Protein AF-A0A2W4X1H5-F1 (afdb_monomer_lite)

Structure (mmCIF, N/CA/C/O backbone):
data_AF-A0A2W4X1H5-F1
#
_entry.id   AF-A0A2W4X1H5-F1
#
loop_
_atom_site.group_PDB
_atom_site.id
_atom_site.type_symbol
_atom_site.label_atom_id
_atom_site.label_alt_id
_atom_site.label_comp_id
_atom_site.label_asym_id
_atom_site.label_entity_id
_atom_site.label_seq_id
_atom_site.pdbx_PDB_ins_code
_atom_site.Cartn_x
_atom_site.Cartn_y
_atom_site.Cartn_z
_atom_site.occupancy
_atom_site.B_iso_or_equiv
_atom_site.auth_seq_id
_atom_site.auth_comp_id
_atom_site.auth_asym_id
_atom_site.auth_atom_id
_atom_site.pdbx_PDB_model_num
ATOM 1 N N . MET A 1 1 ? 13.495 -3.147 -10.499 1.00 49.69 1 MET A N 1
ATOM 2 C CA . MET A 1 1 ? 14.624 -2.799 -9.609 1.00 49.69 1 MET A CA 1
ATOM 3 C C . MET A 1 1 ? 15.893 -3.541 -10.052 1.00 49.69 1 MET A C 1
ATOM 5 O O . MET A 1 1 ? 15.952 -4.758 -9.984 1.00 49.69 1 MET A O 1
ATOM 9 N N . LEU A 1 2 ? 16.874 -2.844 -10.640 1.00 42.50 2 LEU A N 1
ATOM 10 C CA . LEU A 1 2 ? 18.130 -3.444 -11.129 1.00 42.50 2 LEU A CA 1
ATOM 11 C C . LEU A 1 2 ? 19.324 -2.721 -10.506 1.00 42.50 2 LEU A C 1
ATOM 13 O O . LEU A 1 2 ? 19.995 -1.934 -11.167 1.00 42.50 2 LEU A O 1
ATOM 17 N N . ASP A 1 3 ? 19.583 -3.013 -9.233 1.00 41.53 3 ASP A N 1
ATOM 18 C CA . ASP A 1 3 ? 20.937 -2.941 -8.683 1.00 41.53 3 ASP A CA 1
ATOM 19 C C . ASP A 1 3 ? 21.070 -3.906 -7.493 1.00 41.53 3 ASP A C 1
ATOM 21 O O . ASP A 1 3 ? 20.919 -3.556 -6.328 1.00 41.53 3 ASP A O 1
ATOM 25 N N . ILE A 1 4 ? 21.340 -5.177 -7.800 1.00 46.88 4 ILE A N 1
ATOM 26 C CA . ILE A 1 4 ? 21.492 -6.271 -6.821 1.00 46.88 4 ILE A CA 1
ATOM 27 C C . ILE A 1 4 ? 22.778 -6.115 -5.973 1.00 46.88 4 ILE A C 1
ATOM 29 O O . ILE A 1 4 ? 23.042 -6.924 -5.087 1.00 46.88 4 ILE A O 1
ATOM 33 N N . ASN A 1 5 ? 23.600 -5.081 -6.201 1.00 40.19 5 ASN A N 1
ATOM 34 C CA . ASN A 1 5 ? 24.959 -5.049 -5.657 1.00 40.19 5 ASN A CA 1
ATOM 35 C C . ASN A 1 5 ? 25.428 -3.778 -4.945 1.00 40.19 5 ASN A C 1
ATOM 37 O O . ASN A 1 5 ? 26.614 -3.724 -4.613 1.00 40.19 5 ASN A O 1
ATOM 41 N N . ARG A 1 6 ? 24.581 -2.791 -4.616 1.00 37.91 6 ARG A N 1
ATOM 42 C CA . ARG A 1 6 ? 25.023 -1.700 -3.725 1.00 37.91 6 ARG A CA 1
ATOM 43 C C . ARG A 1 6 ? 23.873 -0.949 -3.056 1.00 37.91 6 ARG A C 1
ATOM 45 O O . ARG A 1 6 ? 23.160 -0.194 -3.689 1.00 37.91 6 ARG A O 1
ATOM 52 N N . GLU A 1 7 ? 23.845 -1.121 -1.736 1.00 40.00 7 GLU A N 1
ATOM 53 C CA . GLU A 1 7 ? 23.106 -0.365 -0.720 1.00 40.00 7 GLU A CA 1
ATOM 54 C C . GLU A 1 7 ? 21.646 -0.772 -0.485 1.00 40.00 7 GLU A C 1
ATOM 56 O O . GLU A 1 7 ? 20.759 -0.631 -1.314 1.00 40.00 7 GLU A O 1
ATOM 61 N N . LYS A 1 8 ? 21.386 -1.237 0.743 1.00 50.41 8 LYS A N 1
ATOM 62 C CA . LYS A 1 8 ? 20.060 -1.163 1.352 1.00 50.41 8 LYS A CA 1
ATOM 63 C C . LYS A 1 8 ? 19.607 0.297 1.278 1.00 50.41 8 LYS A C 1
ATOM 65 O O . LYS A 1 8 ? 20.123 1.134 2.018 1.00 50.41 8 LYS A O 1
ATOM 70 N N . ASN A 1 9 ? 18.686 0.586 0.371 1.00 67.38 9 ASN A N 1
ATOM 71 C CA . ASN A 1 9 ? 18.261 1.939 0.054 1.00 67.38 9 ASN A CA 1
ATOM 72 C C . ASN A 1 9 ? 17.511 2.587 1.232 1.00 67.38 9 ASN A C 1
ATOM 74 O O . ASN A 1 9 ? 16.675 1.962 1.891 1.00 67.38 9 ASN A O 1
ATOM 78 N N . ILE A 1 10 ? 17.799 3.872 1.483 1.00 75.50 10 ILE A N 1
ATOM 79 C CA . ILE A 1 10 ? 17.036 4.727 2.411 1.00 75.50 10 ILE A CA 1
ATOM 80 C C . ILE A 1 10 ? 15.524 4.673 2.088 1.00 75.50 10 ILE A C 1
ATOM 82 O O . ILE A 1 10 ? 14.745 4.515 3.032 1.00 75.50 10 ILE A O 1
ATOM 86 N N . PRO A 1 11 ? 15.097 4.729 0.804 1.00 81.00 11 PRO A N 1
ATOM 87 C CA . PRO A 1 11 ? 13.711 4.481 0.397 1.00 81.00 11 PRO A CA 1
ATOM 88 C C . PRO A 1 11 ? 13.114 3.168 0.921 1.00 81.00 11 PRO A C 1
ATOM 90 O O . PRO A 1 11 ? 12.117 3.212 1.633 1.00 81.00 11 PRO A O 1
ATOM 93 N N . THR A 1 12 ? 13.746 2.018 0.674 1.00 85.75 12 THR A N 1
ATOM 94 C CA . THR A 1 12 ? 13.252 0.698 1.116 1.00 85.75 12 THR A CA 1
ATOM 95 C C . THR A 1 12 ? 13.117 0.620 2.635 1.00 85.75 12 THR A C 1
ATOM 97 O O . THR A 1 12 ? 12.115 0.136 3.166 1.00 85.75 12 THR A O 1
ATOM 100 N N . ALA A 1 13 ? 14.104 1.145 3.372 1.00 87.12 13 ALA A N 1
ATOM 101 C CA . ALA A 1 13 ? 14.045 1.200 4.831 1.00 87.12 13 ALA A CA 1
ATOM 102 C C . ALA A 1 13 ? 12.879 2.076 5.322 1.00 87.12 13 ALA A C 1
ATOM 104 O O . ALA A 1 13 ? 12.187 1.718 6.280 1.00 87.12 13 ALA A O 1
ATOM 105 N N . PHE A 1 14 ? 12.637 3.206 4.654 1.00 90.31 14 PHE A N 1
ATOM 106 C CA . PHE A 1 14 ? 11.517 4.087 4.955 1.00 90.31 14 PHE A CA 1
ATOM 107 C C . PHE A 1 14 ? 10.168 3.426 4.637 1.00 90.31 14 PHE A C 1
ATOM 109 O O . PHE A 1 14 ? 9.313 3.386 5.524 1.00 90.31 14 PHE A O 1
ATOM 116 N N . SER A 1 15 ? 9.997 2.851 3.442 1.00 92.19 15 SER A N 1
ATOM 117 C CA . SER A 1 15 ? 8.805 2.099 3.016 1.00 92.19 15 SER A CA 1
ATOM 118 C C . SER A 1 15 ? 8.493 0.943 3.968 1.00 92.19 15 SER A C 1
ATOM 120 O O . SER A 1 15 ? 7.371 0.824 4.470 1.00 92.19 15 SER A O 1
ATOM 122 N N . THR A 1 16 ? 9.511 0.160 4.335 1.00 94.12 16 THR A N 1
ATOM 123 C CA . THR A 1 16 ? 9.402 -0.901 5.345 1.00 94.12 16 THR A CA 1
ATOM 124 C C . THR A 1 16 ? 8.880 -0.343 6.671 1.00 94.12 16 THR A C 1
ATOM 126 O O . THR A 1 16 ? 7.923 -0.869 7.245 1.00 94.12 16 THR A O 1
ATOM 129 N N . LEU A 1 17 ? 9.464 0.753 7.168 1.00 95.75 17 LEU A N 1
ATOM 130 C CA . LEU A 1 17 ? 9.067 1.356 8.440 1.00 95.75 17 LEU A CA 1
ATOM 131 C C . LEU A 1 17 ? 7.603 1.819 8.428 1.00 95.75 17 LEU A C 1
ATOM 133 O O . LEU A 1 17 ? 6.862 1.528 9.368 1.00 95.75 17 LEU A O 1
ATOM 137 N N . ILE A 1 18 ? 7.159 2.514 7.379 1.00 96.94 18 ILE A N 1
ATOM 138 C CA . ILE A 1 18 ? 5.778 3.015 7.291 1.00 96.94 18 ILE A CA 1
ATOM 139 C C . ILE A 1 18 ? 4.752 1.878 7.124 1.00 96.94 18 ILE A C 1
ATOM 141 O O . ILE A 1 18 ? 3.643 1.973 7.666 1.00 96.94 18 ILE A O 1
ATOM 145 N N . LEU A 1 19 ? 5.118 0.767 6.474 1.00 97.69 19 LEU A N 1
ATOM 146 C CA . LEU A 1 19 ? 4.302 -0.455 6.422 1.00 97.69 19 LEU A CA 1
ATOM 147 C C . LEU A 1 19 ? 4.173 -1.104 7.804 1.00 97.69 19 LEU A C 1
ATOM 149 O O . LEU A 1 19 ? 3.065 -1.441 8.234 1.00 97.69 19 LEU A O 1
ATOM 153 N N . LEU A 1 20 ? 5.273 -1.207 8.554 1.00 97.69 20 LEU A N 1
ATOM 154 C CA . LEU A 1 20 ? 5.252 -1.723 9.924 1.00 97.69 20 LEU A CA 1
ATOM 155 C C . LEU A 1 20 ? 4.448 -0.815 10.867 1.00 97.69 20 LEU A C 1
ATOM 157 O O . LEU A 1 20 ? 3.691 -1.315 11.703 1.00 97.69 20 LEU A O 1
ATOM 161 N N . ILE A 1 21 ? 4.524 0.509 10.701 1.00 98.12 21 ILE A N 1
ATOM 162 C CA . ILE A 1 21 ? 3.664 1.458 11.423 1.00 98.12 21 ILE A CA 1
ATOM 163 C C . ILE A 1 21 ? 2.187 1.187 11.106 1.00 98.12 21 ILE A C 1
ATOM 165 O O . ILE A 1 21 ? 1.375 1.113 12.031 1.00 98.12 21 ILE A O 1
ATOM 169 N N . CYS A 1 22 ? 1.820 0.975 9.836 1.00 98.12 22 CYS A N 1
ATOM 170 C CA . CYS A 1 22 ? 0.457 0.574 9.471 1.00 98.12 22 CYS A CA 1
ATOM 171 C C . CYS A 1 22 ? 0.036 -0.716 10.179 1.00 98.12 22 CYS A C 1
ATOM 173 O O . CYS A 1 22 ? -1.046 -0.764 10.772 1.00 98.12 22 CYS A O 1
ATOM 175 N N . ALA A 1 23 ? 0.891 -1.741 10.163 1.00 98.12 23 ALA A N 1
ATOM 176 C CA . ALA A 1 23 ? 0.624 -3.023 10.805 1.00 98.12 23 ALA A CA 1
ATOM 177 C C . ALA A 1 23 ? 0.366 -2.870 12.313 1.00 98.12 23 ALA A C 1
ATOM 179 O O . ALA A 1 23 ? -0.583 -3.462 12.842 1.00 98.12 23 ALA A O 1
ATOM 180 N N . VAL A 1 24 ? 1.154 -2.031 12.996 1.00 98.06 24 VAL A N 1
ATOM 181 C CA . VAL A 1 24 ? 0.979 -1.705 14.419 1.00 98.06 24 VAL A CA 1
ATOM 182 C C . VAL A 1 24 ? -0.324 -0.945 14.653 1.00 98.06 24 VAL A C 1
ATOM 184 O O . VAL A 1 24 ? -1.108 -1.343 15.512 1.00 98.06 24 VAL A O 1
ATOM 187 N N . LEU A 1 25 ? -0.6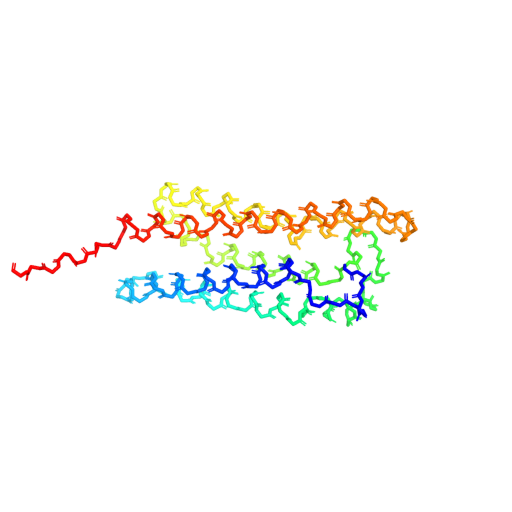18 0.104 13.882 1.00 97.81 25 LEU A N 1
ATOM 188 C CA . LEU A 1 25 ? -1.861 0.872 14.026 1.00 97.81 25 LEU A CA 1
ATOM 189 C C . LEU A 1 25 ? -3.103 -0.009 13.815 1.00 97.81 25 LEU A C 1
ATOM 191 O O . LEU A 1 25 ? -4.054 0.060 14.595 1.00 97.81 25 LEU A O 1
ATOM 195 N N . LEU A 1 26 ? -3.078 -0.890 12.815 1.00 97.75 26 LEU A N 1
ATOM 196 C CA . LEU A 1 26 ? -4.132 -1.875 12.565 1.00 97.75 26 LEU A CA 1
ATOM 197 C C . LEU A 1 26 ? -4.278 -2.866 13.722 1.00 97.75 26 LEU A C 1
ATOM 199 O O . LEU A 1 26 ? -5.401 -3.183 14.118 1.00 97.75 26 LEU A O 1
ATOM 203 N N . ARG A 1 27 ? -3.163 -3.313 14.314 1.00 97.00 27 ARG A N 1
ATOM 204 C CA . ARG A 1 27 ? -3.178 -4.150 15.520 1.00 97.00 27 ARG A CA 1
ATOM 205 C C . ARG A 1 27 ? -3.841 -3.426 16.690 1.00 97.00 27 ARG A C 1
ATOM 207 O O . ARG A 1 27 ? -4.655 -4.035 17.379 1.00 97.00 27 ARG A O 1
ATOM 214 N N . GLN A 1 28 ? -3.556 -2.140 16.892 1.00 96.31 28 GLN A N 1
ATOM 215 C CA . GLN A 1 28 ? -4.198 -1.343 17.943 1.00 96.31 28 GLN A CA 1
ATOM 216 C C . GLN A 1 28 ? -5.710 -1.208 17.707 1.00 96.31 28 GLN A C 1
ATOM 218 O O . GLN A 1 28 ? -6.493 -1.391 18.641 1.00 96.31 28 GLN A O 1
ATOM 223 N N . ILE A 1 29 ? -6.138 -0.971 16.460 1.00 95.38 29 ILE A N 1
ATOM 224 C CA . ILE A 1 29 ? -7.565 -0.960 16.096 1.00 95.38 29 ILE A CA 1
ATOM 225 C C . ILE A 1 29 ? -8.206 -2.321 16.386 1.00 95.38 29 ILE A C 1
ATOM 227 O O . ILE A 1 29 ? -9.282 -2.382 16.985 1.00 95.38 29 ILE A O 1
ATOM 231 N N . TYR A 1 30 ? -7.544 -3.414 15.998 1.00 95.31 30 TYR A N 1
ATOM 232 C CA . TYR A 1 30 ? -8.000 -4.772 16.284 1.00 95.31 30 TYR A CA 1
ATOM 233 C C . TYR A 1 30 ? -8.202 -4.997 17.787 1.00 95.31 30 TYR A C 1
ATOM 235 O O . TYR A 1 30 ? -9.262 -5.481 18.185 1.00 95.31 30 TYR A O 1
ATOM 243 N N . LEU A 1 31 ? -7.227 -4.623 18.621 1.00 93.62 31 LEU A N 1
ATOM 244 C CA . LEU A 1 31 ? -7.311 -4.791 20.073 1.00 93.62 31 LEU A CA 1
ATOM 245 C C . LEU A 1 31 ? -8.483 -4.000 20.666 1.00 93.62 31 LEU A C 1
ATOM 247 O O . LEU A 1 31 ? -9.234 -4.544 21.475 1.00 93.62 31 LEU A O 1
ATOM 251 N N . ALA A 1 32 ? -8.702 -2.765 20.213 1.00 92.31 32 ALA A N 1
ATOM 252 C CA . ALA A 1 32 ? -9.812 -1.933 20.674 1.00 92.31 32 ALA A CA 1
ATOM 253 C C . ALA A 1 32 ? -11.191 -2.409 20.182 1.00 92.31 32 ALA A C 1
ATOM 255 O O . ALA A 1 32 ? -12.205 -2.166 20.833 1.00 92.31 32 ALA A O 1
ATOM 256 N N . LYS A 1 33 ? -11.254 -3.089 19.032 1.00 90.81 33 LYS A N 1
ATOM 257 C CA . LYS A 1 33 ? -12.497 -3.591 18.424 1.00 90.81 33 LYS A CA 1
ATOM 258 C C . LYS A 1 33 ? -12.650 -5.109 18.560 1.00 90.81 33 LYS A C 1
ATOM 260 O O . LYS A 1 33 ? -13.463 -5.696 17.844 1.00 90.81 33 LYS A O 1
ATOM 265 N N . ARG A 1 34 ? -11.910 -5.757 19.470 1.00 86.94 34 ARG A N 1
ATOM 266 C CA . ARG A 1 34 ? -11.801 -7.226 19.571 1.00 86.94 34 ARG A CA 1
ATOM 267 C C . ARG A 1 34 ? -13.142 -7.938 19.788 1.00 86.94 34 ARG A C 1
ATOM 269 O O . ARG A 1 34 ? -13.328 -9.030 19.264 1.00 86.94 34 ARG A O 1
ATOM 276 N N . SER A 1 35 ? -14.078 -7.305 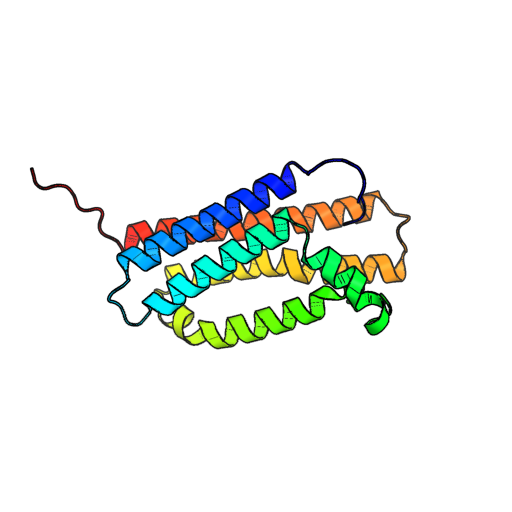20.495 1.00 84.50 35 SER A N 1
ATOM 277 C CA . SER A 1 35 ? -15.432 -7.819 20.759 1.00 84.50 35 SER A CA 1
ATOM 278 C C . SER A 1 35 ? -16.439 -7.557 19.631 1.00 84.50 35 SER A C 1
ATOM 280 O O . SER A 1 35 ? -17.585 -7.991 19.713 1.00 84.50 35 SER A O 1
ATOM 282 N N . THR A 1 36 ? -16.045 -6.848 18.571 1.00 88.69 36 THR A N 1
ATOM 283 C CA . THR A 1 36 ? -16.940 -6.534 17.450 1.00 88.69 36 THR A CA 1
ATOM 284 C C . THR A 1 36 ? -16.905 -7.621 16.378 1.00 88.69 36 THR A C 1
ATOM 286 O O . THR A 1 36 ? -15.883 -8.273 16.165 1.00 88.69 36 THR A O 1
ATOM 289 N N . ARG A 1 37 ? -18.000 -7.748 15.615 1.00 87.62 37 ARG A N 1
ATOM 290 C CA . ARG A 1 37 ? -18.119 -8.680 14.476 1.00 87.62 37 ARG A CA 1
ATOM 291 C C . ARG A 1 37 ? -17.026 -8.503 13.408 1.00 87.62 37 ARG A C 1
ATOM 293 O O . ARG A 1 37 ? -16.768 -9.430 12.649 1.00 87.62 37 ARG A O 1
ATOM 300 N N . PHE A 1 38 ? -16.389 -7.333 13.334 1.00 89.56 38 PHE A N 1
ATOM 301 C CA . PHE A 1 38 ? -15.377 -7.018 12.321 1.00 89.56 38 PHE A CA 1
ATOM 302 C C . PHE A 1 38 ? -13.930 -7.137 12.824 1.00 89.56 38 PHE A C 1
ATOM 304 O O . PHE A 1 38 ? -13.006 -6.795 12.088 1.00 89.56 38 PHE A O 1
ATOM 311 N N . SER A 1 39 ? -13.701 -7.629 14.046 1.00 90.62 39 SER A N 1
ATOM 312 C CA . SER A 1 39 ? -12.355 -7.756 14.628 1.00 90.62 39 SER A CA 1
ATOM 313 C C . SER A 1 39 ? -11.401 -8.597 13.769 1.00 90.62 39 SER A C 1
ATOM 315 O O . SER A 1 39 ? -10.233 -8.237 13.617 1.00 90.62 39 SER A O 1
ATOM 317 N N . GLY A 1 40 ? -11.906 -9.665 13.142 1.00 93.31 40 GLY A N 1
ATOM 318 C CA . GLY A 1 40 ? -11.130 -10.527 12.246 1.00 93.31 40 GLY A CA 1
ATOM 319 C C . GLY A 1 40 ? -10.522 -9.782 11.053 1.00 93.31 40 GLY A C 1
ATOM 320 O O . GLY A 1 40 ? -9.359 -10.011 10.732 1.00 93.31 40 GLY A O 1
ATOM 321 N N . TYR A 1 41 ? -11.253 -8.833 10.460 1.00 95.88 41 TYR A N 1
ATOM 322 C CA . TYR A 1 41 ? -10.763 -8.033 9.330 1.00 95.88 41 TYR A CA 1
ATOM 323 C C . TYR A 1 41 ? -9.607 -7.115 9.737 1.00 95.88 41 TYR A C 1
ATOM 325 O O . TYR A 1 41 ? -8.613 -7.016 9.026 1.00 95.88 41 TYR A O 1
ATOM 333 N N . TRP A 1 42 ? -9.684 -6.487 10.913 1.00 96.62 42 TRP A N 1
ATOM 334 C CA . TRP A 1 42 ? -8.595 -5.648 11.422 1.00 96.62 42 TRP A CA 1
ATOM 335 C C . TRP A 1 42 ? -7.333 -6.457 11.732 1.00 96.62 42 TRP A C 1
ATOM 337 O O . TRP A 1 42 ? -6.225 -6.017 11.422 1.00 96.62 42 TRP A O 1
ATOM 347 N N . ARG A 1 43 ? -7.494 -7.665 12.293 1.00 96.88 43 ARG A N 1
ATOM 348 C CA . ARG A 1 43 ? -6.376 -8.597 12.498 1.00 96.88 43 ARG A CA 1
ATOM 349 C C . ARG A 1 43 ? -5.759 -9.022 11.167 1.00 96.88 43 ARG A C 1
ATOM 351 O O . ARG A 1 43 ? -4.539 -9.015 11.048 1.00 96.88 43 ARG A O 1
ATOM 358 N N . GLY A 1 44 ? -6.590 -9.371 10.185 1.00 97.31 44 GLY A N 1
ATOM 359 C CA . GLY A 1 44 ? -6.139 -9.758 8.851 1.00 97.31 44 GLY A CA 1
ATOM 360 C C . GLY A 1 44 ? -5.354 -8.643 8.161 1.00 97.31 44 GLY A C 1
ATOM 361 O O . GLY A 1 44 ? -4.244 -8.892 7.705 1.00 97.31 44 GLY A O 1
ATOM 362 N N . LEU A 1 45 ? -5.852 -7.401 8.186 1.00 97.25 45 LEU A N 1
ATOM 363 C CA . LEU A 1 45 ? -5.120 -6.239 7.668 1.00 97.25 45 LEU A CA 1
ATOM 364 C C . LEU A 1 45 ? -3.767 -6.054 8.360 1.00 97.25 45 LEU A C 1
ATOM 366 O O . LEU A 1 45 ? -2.776 -5.801 7.688 1.00 97.25 45 LEU A O 1
ATOM 370 N N . SER A 1 46 ? -3.708 -6.187 9.688 1.00 97.94 46 SER A N 1
ATOM 371 C CA . SER A 1 46 ? -2.446 -6.065 10.432 1.00 97.94 46 SER A CA 1
ATOM 372 C C . SER A 1 46 ? -1.409 -7.095 9.970 1.00 97.94 46 SER A C 1
ATOM 374 O O . SER A 1 46 ? -0.256 -6.736 9.746 1.00 97.94 46 SER A O 1
ATOM 376 N N . ILE A 1 47 ? -1.827 -8.349 9.767 1.00 98.19 47 ILE A N 1
ATOM 377 C CA . ILE A 1 47 ? -0.958 -9.424 9.265 1.00 98.19 47 ILE A CA 1
ATOM 378 C C . ILE A 1 47 ? -0.520 -9.146 7.823 1.00 98.19 47 ILE A C 1
ATOM 380 O O . ILE A 1 47 ? 0.654 -9.310 7.514 1.00 98.19 47 ILE A O 1
ATOM 384 N N . ILE A 1 48 ? -1.437 -8.699 6.960 1.00 97.81 48 ILE A N 1
ATOM 385 C CA . ILE A 1 48 ? -1.138 -8.376 5.558 1.00 97.81 48 ILE A CA 1
ATOM 386 C C . ILE A 1 48 ? -0.094 -7.260 5.475 1.00 97.81 48 ILE A C 1
ATOM 388 O O . ILE A 1 48 ? 0.932 -7.450 4.837 1.00 97.81 48 ILE A O 1
ATOM 392 N N . PHE A 1 49 ? -0.296 -6.139 6.174 1.00 97.88 49 PHE A N 1
ATOM 393 C CA . PHE A 1 49 ? 0.659 -5.022 6.162 1.00 97.88 49 PHE A CA 1
ATOM 394 C C . PHE A 1 49 ? 2.010 -5.389 6.783 1.00 97.88 49 PHE A C 1
ATOM 396 O O . PHE A 1 49 ? 3.041 -4.889 6.343 1.00 97.88 49 PHE A O 1
ATOM 403 N N . PHE A 1 50 ? 2.025 -6.277 7.780 1.00 98.00 50 PHE A N 1
ATOM 404 C CA . PHE A 1 50 ? 3.274 -6.826 8.301 1.00 98.00 50 PHE A CA 1
ATOM 405 C C . PHE A 1 50 ? 3.997 -7.672 7.244 1.00 98.00 50 PHE A C 1
ATOM 407 O O . PHE A 1 50 ? 5.192 -7.494 7.042 1.00 98.00 50 PHE A O 1
ATOM 414 N N . GLY A 1 51 ? 3.267 -8.542 6.538 1.00 97.25 51 GLY A N 1
ATOM 415 C CA . GLY A 1 51 ? 3.797 -9.334 5.429 1.00 97.25 51 GLY A CA 1
ATOM 416 C C . GLY A 1 51 ? 4.334 -8.471 4.288 1.00 97.25 51 GLY A C 1
ATOM 417 O O . GLY A 1 51 ? 5.417 -8.747 3.798 1.00 97.25 51 GLY A O 1
ATOM 418 N N . MET A 1 52 ? 3.640 -7.387 3.935 1.00 96.38 52 MET A N 1
ATOM 419 C CA . MET A 1 52 ? 4.113 -6.413 2.942 1.00 96.38 52 MET A CA 1
ATOM 420 C C . MET A 1 52 ? 5.398 -5.711 3.397 1.00 96.38 52 MET A C 1
ATOM 422 O O . MET A 1 52 ? 6.307 -5.525 2.604 1.00 96.38 52 MET A O 1
ATOM 42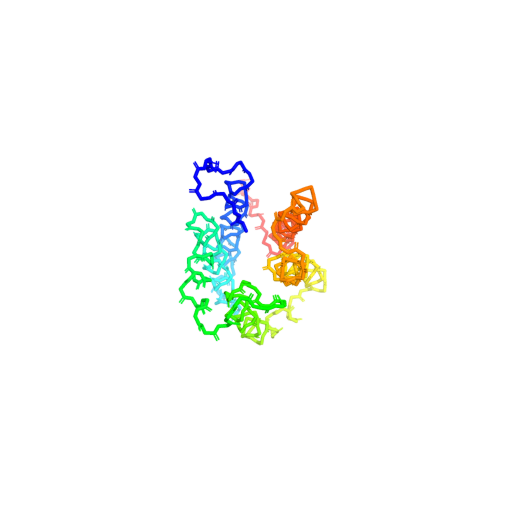6 N N . GLY A 1 53 ? 5.519 -5.361 4.683 1.00 95.38 53 GLY A N 1
ATOM 427 C CA . GLY A 1 53 ? 6.770 -4.811 5.217 1.00 95.38 53 GLY A CA 1
ATOM 428 C C . GLY A 1 53 ? 7.932 -5.813 5.186 1.00 95.38 53 GLY A C 1
ATOM 429 O O . GLY A 1 53 ? 9.076 -5.416 4.993 1.00 95.38 53 GLY A O 1
ATOM 430 N N . LEU A 1 54 ? 7.655 -7.110 5.364 1.00 94.62 54 LEU A N 1
ATOM 431 C CA . LEU A 1 54 ? 8.664 -8.160 5.197 1.00 94.62 54 LEU A CA 1
ATOM 432 C C . LEU A 1 54 ? 9.049 -8.358 3.732 1.00 94.62 54 LEU A C 1
ATOM 434 O O . LEU A 1 54 ? 10.231 -8.533 3.456 1.00 94.62 54 LEU A O 1
ATOM 438 N N . ASP A 1 55 ? 8.070 -8.334 2.829 1.00 93.62 55 ASP A N 1
ATOM 439 C CA . ASP A 1 55 ? 8.295 -8.395 1.386 1.00 93.62 55 ASP A CA 1
ATOM 440 C C . ASP A 1 55 ? 9.211 -7.260 0.929 1.00 93.62 55 ASP A C 1
ATOM 442 O O . ASP A 1 55 ? 10.237 -7.545 0.333 1.00 93.62 55 ASP A O 1
ATOM 446 N N . GLU A 1 56 ? 8.928 -6.020 1.324 1.00 91.69 56 GLU A N 1
ATOM 447 C CA . GLU A 1 56 ? 9.768 -4.856 1.015 1.00 91.69 56 GLU A CA 1
ATOM 448 C C . GLU A 1 56 ? 11.189 -4.990 1.591 1.00 91.69 56 GLU A C 1
ATOM 450 O O . GLU A 1 56 ? 12.187 -4.694 0.939 1.00 91.69 56 GLU A O 1
ATOM 455 N N . CYS A 1 57 ? 11.312 -5.478 2.827 1.00 90.31 57 CYS A N 1
ATOM 456 C CA . CYS A 1 57 ? 12.607 -5.604 3.495 1.00 90.31 57 CYS A CA 1
ATOM 457 C C . CYS A 1 57 ? 13.492 -6.715 2.905 1.00 90.31 57 CYS A C 1
ATOM 459 O O . CYS A 1 57 ? 14.721 -6.602 2.928 1.00 90.31 57 CYS A O 1
ATOM 461 N N . LEU A 1 58 ? 12.871 -7.805 2.452 1.00 89.12 58 LEU A N 1
ATOM 462 C CA . LEU A 1 58 ? 13.540 -9.002 1.936 1.00 89.12 58 LEU A CA 1
ATOM 463 C C . LEU A 1 58 ? 13.486 -9.103 0.411 1.00 89.12 58 LEU A C 1
ATOM 465 O O . LEU A 1 58 ? 14.067 -10.032 -0.142 1.00 89.12 58 LEU A O 1
ATOM 469 N N . ILE A 1 59 ? 12.802 -8.164 -0.240 1.00 89.12 59 ILE A N 1
ATOM 470 C CA . ILE A 1 59 ? 12.659 -8.057 -1.687 1.00 89.12 59 ILE A CA 1
ATOM 471 C C . ILE A 1 59 ? 12.077 -9.360 -2.284 1.00 89.12 59 ILE A C 1
ATOM 473 O O . ILE A 1 59 ? 12.560 -9.927 -3.268 1.00 89.12 59 ILE A O 1
ATOM 477 N N . ILE A 1 60 ? 11.047 -9.912 -1.631 1.00 90.00 60 ILE A N 1
ATOM 478 C CA . ILE A 1 60 ? 10.544 -11.261 -1.948 1.00 90.00 60 ILE A CA 1
ATOM 479 C C . ILE A 1 60 ? 9.892 -11.282 -3.334 1.00 90.00 60 ILE A C 1
ATOM 481 O O . ILE A 1 60 ? 10.096 -12.235 -4.088 1.00 90.00 60 ILE A O 1
ATOM 485 N N . HIS A 1 61 ? 9.136 -10.249 -3.700 1.00 91.06 61 HIS A N 1
ATOM 486 C CA . HIS A 1 61 ? 8.479 -10.156 -5.003 1.00 91.06 61 HIS A CA 1
ATOM 487 C C . HIS A 1 61 ? 9.467 -10.120 -6.188 1.00 91.06 61 HIS A C 1
ATOM 489 O O . HIS A 1 61 ? 9.170 -10.692 -7.243 1.00 91.06 61 HIS A O 1
ATOM 495 N N . GLU A 1 62 ? 10.676 -9.571 -6.027 1.00 88.19 62 GLU A N 1
ATOM 496 C CA . GLU A 1 62 ? 11.718 -9.688 -7.058 1.00 88.19 62 GLU A CA 1
ATOM 497 C C . GLU A 1 62 ? 12.212 -11.129 -7.192 1.00 88.19 62 GLU A C 1
ATOM 499 O O . GLU A 1 62 ? 12.301 -11.656 -8.303 1.00 88.19 62 GLU A O 1
ATOM 504 N N . HIS A 1 63 ? 12.479 -11.805 -6.070 1.00 89.06 63 HIS A N 1
ATOM 505 C CA . HIS A 1 63 ? 12.876 -13.214 -6.080 1.00 89.06 63 HIS A CA 1
ATOM 506 C C . HIS A 1 63 ? 11.808 -14.103 -6.727 1.00 89.06 63 HIS A C 1
ATOM 508 O O . HIS A 1 63 ? 12.134 -15.020 -7.484 1.00 89.06 63 HIS A O 1
ATOM 514 N N . ILE A 1 64 ? 10.531 -13.810 -6.467 1.00 88.06 64 ILE A N 1
ATOM 515 C CA . ILE A 1 64 ? 9.398 -14.468 -7.119 1.00 88.06 64 ILE A CA 1
ATOM 516 C C . ILE A 1 64 ? 9.423 -14.216 -8.626 1.00 88.06 64 ILE A C 1
ATOM 518 O O . ILE A 1 64 ? 9.182 -15.153 -9.383 1.00 88.06 64 ILE A O 1
ATOM 522 N N . SER A 1 65 ? 9.726 -12.995 -9.075 1.00 85.56 65 SER A N 1
ATOM 523 C CA . SER A 1 65 ? 9.832 -12.719 -10.512 1.00 85.56 65 SER A CA 1
ATOM 524 C C . SER A 1 65 ? 10.901 -13.568 -11.154 1.00 85.56 65 SER A C 1
ATOM 526 O O . SER A 1 65 ? 10.566 -14.391 -11.994 1.00 85.56 65 SER A O 1
ATOM 528 N N . VAL A 1 66 ? 12.136 -13.489 -10.659 1.00 86.25 66 VAL A N 1
ATOM 529 C CA . VAL A 1 66 ? 13.266 -14.266 -11.189 1.00 86.25 66 VAL A CA 1
ATOM 530 C C . VAL A 1 66 ? 12.943 -15.763 -11.258 1.00 86.25 66 VAL A C 1
ATOM 532 O O . VAL A 1 66 ? 13.322 -16.445 -12.209 1.00 86.25 66 VAL A O 1
ATOM 535 N N . PHE A 1 67 ? 12.214 -16.288 -10.271 1.00 86.31 67 PHE A N 1
ATOM 536 C CA . PHE A 1 67 ? 11.777 -17.682 -10.260 1.00 86.31 67 PHE A CA 1
ATOM 537 C C . PHE A 1 67 ? 10.700 -18.005 -11.316 1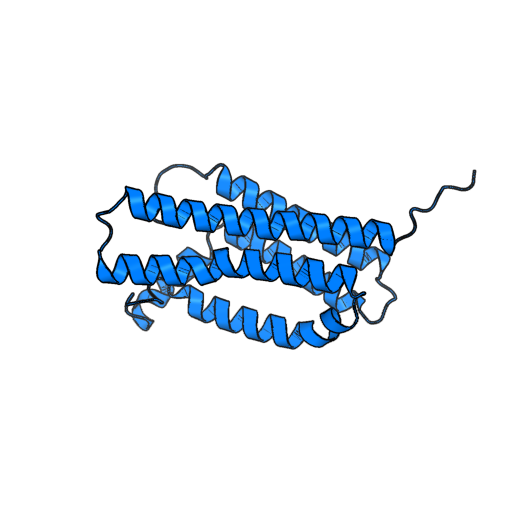.00 86.31 67 PHE A C 1
ATOM 539 O O . PHE A 1 67 ? 10.684 -19.110 -11.860 1.00 86.31 67 PHE A O 1
ATOM 546 N N . LEU A 1 68 ? 9.793 -17.068 -11.604 1.00 85.56 68 LEU A N 1
ATOM 547 C CA . LEU A 1 68 ? 8.658 -17.240 -12.520 1.00 85.56 68 LEU A CA 1
ATOM 548 C C . LEU A 1 68 ? 8.928 -16.779 -13.960 1.00 85.56 68 LEU A C 1
ATOM 550 O O . LEU A 1 68 ? 8.149 -17.126 -14.848 1.00 85.56 68 LEU A O 1
ATOM 554 N N . ASP A 1 69 ? 10.018 -16.062 -14.211 1.00 81.94 69 ASP A N 1
ATOM 555 C CA . ASP A 1 69 ? 10.435 -15.575 -15.533 1.00 81.94 69 ASP A CA 1
ATOM 556 C C . ASP A 1 69 ? 10.415 -16.639 -16.651 1.00 81.94 69 ASP A C 1
ATOM 558 O O . ASP A 1 69 ? 9.971 -16.332 -17.765 1.00 81.94 69 ASP A O 1
ATOM 562 N N . PRO A 1 70 ? 10.783 -17.919 -16.407 1.00 80.06 70 PRO A N 1
ATOM 563 C CA . PRO A 1 70 ? 10.669 -18.960 -17.430 1.00 80.06 70 PRO A CA 1
ATOM 564 C C . PRO A 1 70 ? 9.233 -19.211 -17.923 1.00 80.06 70 PRO A C 1
ATOM 566 O O . PRO A 1 70 ? 9.048 -19.757 -19.008 1.00 80.06 70 PRO A O 1
ATOM 569 N N . LEU A 1 71 ? 8.212 -18.844 -17.140 1.00 72.44 71 LEU A N 1
ATOM 570 C CA . LEU A 1 71 ? 6.798 -19.066 -17.465 1.00 72.44 71 LEU A CA 1
ATOM 571 C C . LEU A 1 71 ? 6.188 -17.901 -18.258 1.00 72.44 71 LEU A C 1
ATOM 573 O O . LEU A 1 71 ? 5.299 -18.112 -19.083 1.00 72.44 71 LEU A O 1
ATOM 577 N N . THR A 1 72 ? 6.653 -16.675 -18.024 1.00 69.44 72 THR A N 1
ATOM 578 C CA . THR A 1 72 ? 6.095 -15.434 -18.599 1.00 69.44 72 THR A CA 1
ATOM 579 C C . THR A 1 72 ? 6.930 -14.887 -19.762 1.00 69.44 72 THR A C 1
ATOM 581 O O . THR A 1 72 ? 6.450 -14.039 -20.516 1.00 69.44 72 THR A O 1
ATOM 584 N N . HIS A 1 73 ? 8.151 -15.403 -19.947 1.00 72.00 73 HIS A N 1
ATOM 585 C CA . HIS A 1 73 ? 9.121 -15.016 -20.977 1.00 72.00 73 HIS A CA 1
ATOM 586 C C . HIS A 1 73 ? 9.599 -13.551 -20.912 1.00 72.00 73 HIS A C 1
ATOM 588 O O . HIS A 1 73 ? 10.249 -13.103 -21.858 1.00 72.00 73 HIS A O 1
ATOM 594 N N . ASN A 1 74 ? 9.298 -12.813 -19.836 1.00 70.44 74 ASN A N 1
ATOM 595 C CA . ASN A 1 74 ? 9.69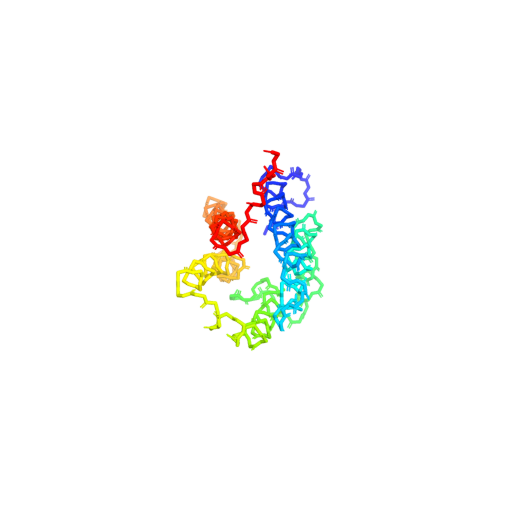4 -11.414 -19.610 1.00 70.44 74 ASN A CA 1
ATOM 596 C C . ASN A 1 74 ? 9.325 -10.473 -20.770 1.00 70.44 74 ASN A C 1
ATOM 598 O O . ASN A 1 74 ? 10.155 -9.700 -21.254 1.00 70.44 74 ASN A O 1
ATOM 602 N N . ARG A 1 75 ? 8.085 -10.556 -21.272 1.00 72.69 75 ARG A N 1
ATOM 603 C CA . ARG A 1 75 ? 7.627 -9.746 -22.416 1.00 72.69 75 ARG A CA 1
ATOM 604 C C . ARG A 1 75 ? 6.461 -8.832 -22.070 1.00 72.69 75 ARG A C 1
ATOM 606 O O . ARG A 1 75 ? 5.514 -9.218 -21.386 1.00 72.69 75 ARG A O 1
ATOM 613 N N . GLY A 1 76 ? 6.487 -7.638 -22.657 1.00 80.81 76 GLY A N 1
ATOM 614 C CA . GLY A 1 76 ? 5.419 -6.650 -22.562 1.00 80.81 76 GLY A CA 1
ATOM 615 C C . GLY A 1 76 ? 5.215 -6.137 -21.137 1.00 80.81 76 GLY A C 1
ATOM 616 O O . GLY A 1 76 ? 6.166 -5.975 -20.383 1.00 80.81 76 GLY A O 1
ATOM 617 N N . ALA A 1 77 ? 3.959 -5.876 -20.770 1.00 74.94 77 ALA A N 1
ATOM 618 C CA . ALA A 1 77 ? 3.615 -5.329 -19.456 1.00 74.94 77 ALA A CA 1
ATOM 619 C C . ALA A 1 77 ? 3.923 -6.291 -18.291 1.00 74.94 77 ALA A C 1
ATOM 621 O O . ALA A 1 77 ? 4.175 -5.841 -17.183 1.00 74.94 77 ALA A O 1
ATOM 622 N N . PHE A 1 78 ? 3.969 -7.605 -18.535 1.00 81.94 78 PHE A N 1
ATOM 623 C CA . PHE A 1 78 ? 4.301 -8.623 -17.528 1.00 81.94 78 PHE A CA 1
ATOM 624 C C . PHE A 1 78 ? 5.793 -8.972 -17.527 1.00 81.94 78 PHE A C 1
ATOM 626 O O . PHE A 1 78 ? 6.161 -10.126 -17.319 1.00 81.94 78 PHE A O 1
ATOM 633 N N . TYR A 1 79 ? 6.651 -7.981 -17.784 1.00 79.88 79 TYR A N 1
ATOM 634 C CA . TYR A 1 79 ? 8.099 -8.136 -17.643 1.00 79.88 79 TYR A CA 1
ATOM 635 C C . TYR A 1 79 ? 8.470 -8.621 -16.235 1.00 79.88 79 TYR A C 1
ATOM 637 O O . TYR A 1 79 ? 9.328 -9.482 -16.090 1.00 79.88 79 TYR A O 1
ATOM 645 N N . TYR A 1 80 ? 7.770 -8.112 -15.216 1.00 83.62 80 TYR A N 1
ATOM 646 C CA . TYR A 1 80 ? 7.870 -8.577 -13.839 1.00 83.62 80 TYR A CA 1
ATOM 647 C C . TYR A 1 80 ? 6.800 -9.632 -13.558 1.00 83.62 80 TYR A C 1
ATOM 649 O O . TYR A 1 80 ? 5.614 -9.337 -13.384 1.00 83.62 80 TYR A O 1
ATOM 657 N N . SER A 1 81 ? 7.224 -10.892 -13.530 1.00 87.25 81 SER A N 1
ATOM 658 C CA . SER A 1 81 ? 6.334 -12.054 -13.451 1.00 87.25 81 SER A CA 1
ATOM 659 C C . SER A 1 81 ? 5.493 -12.098 -12.169 1.00 87.25 81 SER A C 1
ATOM 661 O O . SER A 1 81 ? 4.367 -12.608 -12.176 1.00 87.25 81 SER A O 1
ATOM 663 N N . TRP A 1 82 ? 6.001 -11.527 -11.070 1.00 91.75 82 TRP A N 1
ATOM 664 C CA . TRP A 1 82 ? 5.299 -11.472 -9.787 1.00 91.75 82 TRP A CA 1
ATOM 665 C C . TRP A 1 82 ? 3.958 -10.726 -9.868 1.00 91.75 82 TRP A C 1
ATOM 667 O O . TRP A 1 82 ? 3.025 -11.069 -9.137 1.00 91.75 82 TRP A O 1
ATOM 677 N N . VAL A 1 83 ? 3.823 -9.769 -10.794 1.00 90.94 83 VAL A N 1
ATOM 678 C CA . VAL A 1 83 ? 2.632 -8.919 -10.961 1.00 90.94 83 VAL A CA 1
ATOM 679 C C . VAL A 1 83 ? 1.366 -9.750 -11.184 1.00 90.94 83 VAL A C 1
ATOM 681 O O . VAL A 1 83 ? 0.293 -9.377 -10.714 1.00 90.94 83 VAL A O 1
ATOM 684 N N . VAL A 1 84 ? 1.465 -10.919 -11.827 1.00 90.56 84 VAL A N 1
ATOM 685 C CA . VAL A 1 84 ? 0.320 -11.831 -12.012 1.00 90.56 84 VAL A CA 1
ATOM 686 C C . VAL A 1 84 ? -0.190 -12.359 -10.666 1.00 90.56 84 VAL A C 1
ATOM 688 O O . VAL A 1 84 ? -1.398 -12.353 -10.410 1.00 90.56 84 VAL A O 1
ATOM 691 N N . LEU A 1 85 ? 0.721 -12.774 -9.781 1.00 91.81 85 LEU A N 1
ATOM 692 C CA . LEU A 1 85 ? 0.374 -13.213 -8.429 1.00 91.81 85 LEU A CA 1
ATOM 693 C C . LEU A 1 85 ? -0.121 -12.041 -7.576 1.00 91.81 85 LEU A C 1
ATOM 695 O O . LEU A 1 85 ? -1.094 -12.198 -6.837 1.00 91.81 85 LEU A O 1
ATOM 699 N N . GLY A 1 86 ? 0.492 -10.864 -7.728 1.00 93.56 86 GLY A N 1
ATOM 700 C CA . GLY A 1 86 ? 0.057 -9.626 -7.084 1.00 93.56 86 GLY A CA 1
ATOM 701 C C . GLY A 1 86 ? -1.380 -9.248 -7.456 1.00 93.56 86 GLY A C 1
ATOM 702 O O . GLY A 1 86 ? -2.209 -9.017 -6.577 1.00 93.56 86 GLY A O 1
ATOM 703 N N . LEU A 1 87 ? -1.726 -9.270 -8.746 1.00 93.94 87 LEU A N 1
ATOM 704 C CA . LEU A 1 87 ? -3.082 -9.002 -9.238 1.00 93.94 87 LEU A CA 1
ATOM 705 C C . LEU A 1 87 ? -4.104 -10.008 -8.701 1.00 93.94 87 LEU A C 1
ATOM 707 O O . LEU A 1 87 ? -5.191 -9.612 -8.272 1.00 93.94 87 LEU A O 1
ATOM 711 N N . LEU A 1 88 ? -3.760 -11.299 -8.683 1.00 95.25 88 LEU A N 1
ATOM 712 C CA . LEU A 1 88 ? -4.623 -12.333 -8.113 1.00 95.25 88 LEU A CA 1
ATOM 713 C C . LEU A 1 88 ? -4.841 -12.107 -6.610 1.00 95.25 88 LEU A C 1
ATOM 715 O O . LEU A 1 88 ? -5.978 -12.171 -6.135 1.00 95.25 88 LEU A O 1
ATOM 719 N N . PHE A 1 89 ? -3.777 -11.793 -5.869 1.00 95.88 89 PHE A N 1
ATOM 720 C CA . PHE A 1 89 ? -3.861 -11.455 -4.452 1.00 95.88 89 PHE A CA 1
ATOM 721 C C . PHE A 1 89 ? -4.772 -10.245 -4.217 1.00 95.88 89 PHE A C 1
ATOM 723 O O . PHE A 1 89 ? -5.669 -10.312 -3.375 1.00 95.88 89 PHE A O 1
ATOM 730 N N . VAL A 1 90 ? -4.608 -9.167 -4.991 1.00 96.62 90 VAL A N 1
ATOM 731 C CA . VAL A 1 90 ? -5.442 -7.959 -4.890 1.00 96.62 90 VAL A CA 1
ATOM 732 C C . VAL A 1 90 ? -6.905 -8.264 -5.199 1.00 96.62 90 VAL A C 1
ATOM 734 O O . VAL A 1 90 ? -7.783 -7.783 -4.484 1.00 96.62 90 VAL A O 1
ATOM 737 N N . LEU A 1 91 ? -7.193 -9.095 -6.202 1.00 96.88 91 LEU A N 1
ATOM 738 C CA . LEU A 1 91 ? -8.560 -9.498 -6.531 1.00 96.88 91 LEU A CA 1
ATOM 739 C C . LEU A 1 91 ? -9.229 -10.226 -5.354 1.00 96.88 91 LEU A C 1
ATOM 741 O O . LEU A 1 91 ? -10.336 -9.866 -4.943 1.00 96.88 91 LEU A O 1
ATOM 745 N N . VAL A 1 92 ? -8.539 -11.211 -4.772 1.00 97.38 92 VAL A N 1
ATOM 746 C CA . VAL A 1 92 ? -9.020 -11.960 -3.600 1.00 97.38 92 VAL A CA 1
ATOM 747 C C . VAL A 1 92 ? -9.161 -11.043 -2.383 1.00 97.38 92 VAL A C 1
ATOM 749 O O . VAL A 1 92 ? -10.149 -11.125 -1.646 1.00 97.38 92 VAL A O 1
ATOM 752 N N . PHE A 1 93 ? -8.211 -10.134 -2.175 1.00 96.44 93 PHE A N 1
ATOM 753 C CA . PHE A 1 93 ? -8.248 -9.154 -1.097 1.00 96.44 93 PHE A CA 1
ATOM 754 C C . PHE A 1 93 ? -9.455 -8.218 -1.227 1.00 96.44 93 PHE A C 1
ATOM 756 O O . PHE A 1 93 ? -10.239 -8.091 -0.287 1.00 96.44 93 PHE A O 1
ATOM 763 N N . VAL A 1 94 ? -9.677 -7.613 -2.395 1.00 95.31 94 VAL A N 1
ATOM 764 C CA . VAL A 1 94 ? -10.824 -6.724 -2.628 1.00 95.31 94 VAL A CA 1
ATOM 765 C C . VAL A 1 94 ? -12.134 -7.484 -2.446 1.00 95.31 94 VAL A C 1
ATOM 767 O O . VAL A 1 94 ? -13.013 -6.992 -1.742 1.00 95.31 94 VAL A O 1
ATOM 770 N N . ALA A 1 95 ? -12.262 -8.694 -2.997 1.00 96.06 95 ALA A N 1
ATOM 771 C CA . ALA A 1 95 ? -13.469 -9.504 -2.849 1.00 96.06 95 ALA A CA 1
ATOM 772 C C . ALA A 1 95 ? -13.758 -9.855 -1.377 1.00 96.06 95 ALA A C 1
ATOM 774 O O . ALA A 1 95 ? -14.886 -9.693 -0.904 1.00 96.06 95 ALA A O 1
ATOM 775 N N . SER A 1 96 ? -12.738 -10.279 -0.625 1.00 96.06 96 SER A N 1
ATOM 776 C CA . SER A 1 96 ? -12.888 -10.666 0.784 1.00 96.06 96 SER A CA 1
ATOM 777 C C . SER A 1 96 ? -13.139 -9.473 1.715 1.00 96.06 96 SER A C 1
ATOM 779 O O . SER A 1 96 ? -13.914 -9.597 2.668 1.00 96.06 96 SER A O 1
ATOM 781 N N . TYR A 1 97 ? -12.559 -8.301 1.433 1.00 95.81 97 TYR A N 1
ATOM 782 C CA . TYR A 1 97 ? -12.695 -7.096 2.261 1.00 95.81 97 TYR A CA 1
ATOM 783 C C . TYR A 1 97 ? -13.792 -6.127 1.796 1.00 95.81 97 TYR A C 1
ATOM 785 O O . TYR A 1 97 ? -14.132 -5.215 2.553 1.00 95.81 97 TYR A O 1
ATOM 793 N N . ALA A 1 98 ? -14.409 -6.317 0.623 1.00 94.62 98 ALA A N 1
ATOM 794 C CA . ALA A 1 98 ? -15.446 -5.423 0.094 1.00 94.62 98 ALA A CA 1
ATOM 795 C C . ALA A 1 98 ? -16.587 -5.195 1.095 1.00 94.62 98 ALA A C 1
ATOM 797 O O . ALA A 1 98 ? -16.938 -4.052 1.399 1.00 94.62 98 ALA A O 1
ATOM 798 N N . HIS A 1 99 ? -17.122 -6.275 1.678 1.00 93.44 99 HIS A N 1
ATOM 799 C CA . HIS A 1 99 ? -18.194 -6.173 2.671 1.00 93.44 99 HIS A CA 1
ATOM 800 C C . HIS A 1 99 ? -17.755 -5.381 3.915 1.00 93.44 99 HIS A C 1
ATOM 802 O O . HIS A 1 99 ? -18.519 -4.568 4.431 1.00 93.44 99 HIS A O 1
ATOM 808 N N . PHE A 1 100 ? -16.519 -5.568 4.383 1.00 94.81 100 PHE A N 1
ATOM 809 C CA . PHE A 1 100 ? -15.969 -4.818 5.513 1.00 94.81 100 PHE A CA 1
ATOM 810 C C . PHE A 1 100 ? -15.803 -3.326 5.187 1.00 94.81 100 PHE A C 1
ATOM 812 O O . PHE A 1 100 ? -16.247 -2.475 5.957 1.00 94.81 100 PHE A O 1
ATOM 819 N N . ILE A 1 101 ? -15.242 -2.999 4.021 1.00 93.69 101 ILE A N 1
ATOM 820 C CA . ILE A 1 101 ? -15.002 -1.616 3.590 1.00 93.69 101 ILE A CA 1
ATOM 821 C C . ILE A 1 101 ? -16.312 -0.839 3.430 1.00 93.69 101 ILE A C 1
ATOM 823 O O . ILE A 1 101 ? -16.394 0.319 3.844 1.00 93.69 101 ILE A O 1
ATOM 827 N N . VAL A 1 102 ? -17.361 -1.461 2.881 1.00 94.56 102 VAL A N 1
ATOM 828 C CA . VAL A 1 102 ? -18.675 -0.815 2.714 1.00 94.56 102 VAL A CA 1
ATOM 829 C C . VAL A 1 102 ? -19.321 -0.473 4.062 1.00 94.56 102 VAL A C 1
ATOM 831 O O . VAL A 1 102 ? -20.032 0.529 4.142 1.00 94.56 102 VAL A O 1
ATOM 834 N N . ARG A 1 103 ? -19.034 -1.247 5.117 1.00 93.81 103 ARG A N 1
ATOM 835 C CA . ARG A 1 103 ? -19.555 -1.050 6.483 1.00 93.81 103 ARG A CA 1
ATOM 836 C C . ARG A 1 103 ? -18.838 0.047 7.273 1.00 93.81 103 ARG A C 1
ATOM 838 O O . ARG A 1 103 ? -19.344 0.455 8.316 1.00 93.81 103 ARG A O 1
ATOM 845 N N . LEU A 1 104 ? -17.686 0.529 6.807 1.00 92.88 104 LEU A N 1
ATOM 846 C CA . LEU A 1 104 ? -17.011 1.679 7.409 1.00 92.88 104 LEU A CA 1
ATOM 847 C C . LEU A 1 104 ? -17.785 2.974 7.127 1.00 92.88 104 LEU A C 1
ATOM 849 O O . LEU A 1 104 ? -18.482 3.100 6.119 1.00 92.88 104 LEU A O 1
ATOM 853 N N . SER A 1 105 ? -17.612 3.979 7.990 1.00 94.25 105 SER A N 1
ATOM 854 C CA . SER A 1 105 ? -18.179 5.309 7.749 1.00 94.25 105 SER A CA 1
ATOM 855 C C . SER A 1 105 ? -17.683 5.885 6.416 1.00 94.25 105 SER A C 1
ATOM 857 O O . SER A 1 105 ? -16.533 5.674 6.021 1.00 94.25 105 SER A O 1
ATOM 859 N N . THR A 1 106 ? -18.526 6.657 5.722 1.00 94.50 106 THR A N 1
ATOM 860 C CA . THR A 1 106 ? -18.226 7.197 4.380 1.00 94.50 106 THR A CA 1
ATOM 861 C C . THR A 1 106 ? -16.889 7.942 4.326 1.00 94.50 106 THR A C 1
ATOM 863 O O . THR A 1 106 ? -16.142 7.817 3.354 1.00 94.50 106 THR A O 1
ATOM 866 N N . LYS A 1 107 ? -16.549 8.677 5.396 1.00 95.50 107 LYS A N 1
ATOM 867 C CA . LYS A 1 107 ? -15.278 9.405 5.515 1.00 95.50 107 LYS A CA 1
ATOM 868 C C . LYS A 1 107 ? -14.084 8.447 5.565 1.00 95.50 107 LYS A C 1
ATOM 870 O O . LYS A 1 107 ? -13.125 8.651 4.823 1.00 95.50 107 LYS A O 1
ATOM 875 N N . THR A 1 108 ? -14.137 7.410 6.402 1.00 95.38 108 THR A N 1
ATOM 876 C CA . THR A 1 108 ? -13.066 6.404 6.528 1.00 95.38 108 THR A CA 1
ATOM 877 C C . THR A 1 108 ? -12.925 5.594 5.249 1.00 95.38 108 THR A C 1
ATOM 879 O O . THR A 1 108 ? -11.821 5.485 4.721 1.00 95.38 108 THR A O 1
ATOM 882 N N . ARG A 1 109 ? -14.045 5.115 4.697 1.00 97.00 109 ARG A N 1
ATOM 883 C CA . ARG A 1 109 ? -14.078 4.349 3.448 1.00 97.00 109 ARG A CA 1
ATOM 884 C C . ARG A 1 109 ? -13.379 5.089 2.311 1.00 97.00 109 ARG A C 1
ATOM 886 O O . ARG A 1 109 ? -12.484 4.536 1.686 1.00 97.00 109 ARG A O 1
ATOM 893 N N . ARG A 1 110 ? -13.727 6.361 2.080 1.00 97.81 110 ARG A N 1
ATOM 894 C CA . ARG A 1 110 ? -13.098 7.175 1.027 1.00 97.81 110 ARG A CA 1
ATOM 895 C C . ARG A 1 110 ? -11.587 7.311 1.227 1.00 97.81 110 ARG A C 1
ATOM 897 O O . ARG A 1 110 ? -10.842 7.230 0.261 1.00 97.81 110 ARG A O 1
ATOM 904 N N . ARG A 1 111 ? -11.127 7.513 2.464 1.00 98.00 111 ARG A N 1
ATOM 905 C CA . ARG A 1 111 ? -9.691 7.646 2.764 1.00 98.00 111 ARG A CA 1
ATOM 906 C C . ARG A 1 111 ? -8.935 6.345 2.499 1.00 98.00 111 ARG A C 1
ATOM 908 O O . ARG A 1 111 ? -7.860 6.403 1.921 1.00 98.00 111 ARG A O 1
ATOM 915 N N . PHE A 1 112 ? -9.515 5.206 2.878 1.00 97.75 112 PHE A N 1
ATOM 916 C CA . PHE A 1 112 ? -8.934 3.884 2.632 1.00 97.75 112 PHE A CA 1
ATOM 917 C C . PHE A 1 112 ? -8.851 3.595 1.133 1.00 97.75 112 PHE A C 1
ATOM 919 O O . PHE A 1 112 ? -7.807 3.170 0.662 1.00 97.75 112 PHE A O 1
ATOM 926 N N . LEU A 1 113 ? -9.918 3.886 0.381 1.00 98.00 113 LEU A N 1
ATOM 927 C CA . LEU A 1 113 ? -9.943 3.673 -1.068 1.00 98.00 113 LEU A CA 1
ATOM 928 C C . LEU A 1 113 ? -8.936 4.560 -1.806 1.00 98.00 113 LEU A C 1
ATOM 930 O O . LEU A 1 113 ? -8.250 4.067 -2.689 1.00 98.00 113 LEU A O 1
ATOM 934 N N . ILE A 1 114 ? -8.808 5.838 -1.433 1.00 98.50 114 ILE A N 1
ATOM 935 C CA . ILE A 1 114 ? -7.809 6.734 -2.039 1.00 98.50 114 ILE A CA 1
ATOM 936 C C . ILE A 1 114 ? -6.392 6.241 -1.732 1.00 98.50 114 ILE A C 1
ATOM 938 O O . ILE A 1 114 ? -5.579 6.138 -2.640 1.00 98.50 114 ILE A O 1
ATOM 942 N N . ALA A 1 115 ? -6.104 5.915 -0.469 1.00 98.38 115 ALA A N 1
ATOM 943 C CA . ALA A 1 115 ? -4.790 5.419 -0.074 1.00 98.38 115 ALA A CA 1
ATOM 944 C C . ALA A 1 115 ? -4.435 4.105 -0.790 1.00 98.38 115 ALA A C 1
ATOM 946 O O . ALA A 1 115 ? -3.350 3.984 -1.348 1.00 98.38 115 ALA A O 1
ATOM 947 N N . GLY A 1 116 ? -5.383 3.163 -0.838 1.00 97.81 116 GLY A N 1
ATOM 948 C CA . GLY A 1 116 ? -5.225 1.895 -1.544 1.00 97.81 116 GLY A CA 1
ATOM 949 C C . GLY A 1 116 ? -5.042 2.074 -3.049 1.00 97.81 116 GLY A C 1
ATOM 950 O O . GLY A 1 116 ? -4.175 1.432 -3.617 1.00 97.81 116 GLY A O 1
ATOM 951 N N . ALA A 1 117 ? -5.792 2.969 -3.696 1.00 98.31 117 ALA A N 1
ATOM 952 C CA . ALA A 1 117 ? -5.644 3.227 -5.130 1.00 98.31 117 ALA A CA 1
ATOM 953 C C . ALA A 1 117 ? -4.270 3.816 -5.478 1.00 98.31 117 ALA A C 1
ATOM 955 O O . ALA A 1 117 ? -3.658 3.388 -6.449 1.00 98.31 117 ALA A O 1
ATOM 956 N N . VAL A 1 118 ? -3.777 4.765 -4.675 1.00 98.62 118 VAL A N 1
ATOM 957 C CA . VAL A 1 118 ? -2.445 5.362 -4.866 1.00 98.62 118 VAL A CA 1
ATOM 958 C C . VAL A 1 118 ? -1.345 4.320 -4.645 1.00 98.62 118 VAL A C 1
ATOM 960 O O . VAL A 1 118 ? -0.432 4.226 -5.457 1.00 98.62 118 VAL A O 1
ATOM 963 N N . TYR A 1 119 ? -1.467 3.494 -3.601 1.00 98.00 119 TYR A N 1
ATOM 964 C CA . TYR A 1 119 ? -0.510 2.420 -3.330 1.00 98.00 119 TYR A CA 1
ATOM 965 C C . TYR A 1 119 ? -0.501 1.348 -4.433 1.00 98.00 119 TYR A C 1
ATOM 967 O O . TYR A 1 119 ? 0.558 1.003 -4.941 1.00 98.00 119 TYR A O 1
ATOM 975 N N . LEU A 1 120 ? -1.677 0.865 -4.856 1.00 97.75 120 LEU A N 1
ATOM 976 C CA . LEU A 1 120 ? -1.800 -0.131 -5.929 1.00 97.75 120 LEU A CA 1
ATOM 977 C C . LEU A 1 120 ? -1.308 0.398 -7.280 1.00 97.75 120 LEU A C 1
ATOM 979 O O . LEU A 1 120 ? -0.807 -0.372 -8.097 1.00 97.75 120 LEU A O 1
ATOM 983 N N . PHE A 1 121 ? -1.455 1.703 -7.522 1.00 97.62 121 PHE A N 1
ATOM 984 C CA . PHE A 1 121 ? -0.882 2.339 -8.699 1.00 97.62 121 PHE A CA 1
ATOM 985 C C . PHE A 1 121 ? 0.648 2.280 -8.690 1.00 97.62 121 PHE A C 1
ATOM 987 O O . PHE A 1 121 ? 1.211 1.981 -9.733 1.00 97.62 121 PHE A O 1
ATOM 994 N N . GLY A 1 122 ? 1.302 2.504 -7.547 1.00 95.69 122 GLY A N 1
ATOM 995 C CA . GLY A 1 122 ? 2.744 2.279 -7.411 1.00 95.69 122 GLY A CA 1
ATOM 996 C C . GLY A 1 122 ? 3.096 0.809 -7.645 1.00 95.69 122 GLY A C 1
ATOM 997 O O . GLY A 1 122 ? 3.617 0.462 -8.696 1.00 95.69 122 GLY A O 1
ATOM 998 N N . VAL A 1 123 ? 2.657 -0.065 -6.739 1.00 94.00 123 VAL A N 1
ATOM 999 C CA . VAL A 1 123 ? 3.166 -1.445 -6.650 1.00 94.00 123 VAL A CA 1
ATOM 1000 C C . VAL A 1 123 ? 2.773 -2.362 -7.815 1.00 94.00 123 VAL A C 1
ATOM 1002 O O . VAL A 1 123 ? 3.424 -3.364 -8.062 1.00 94.00 123 VAL A O 1
ATOM 1005 N N . LEU A 1 124 ? 1.681 -2.079 -8.537 1.00 94.81 124 LEU A N 1
ATOM 1006 C CA . LEU A 1 124 ? 1.279 -2.873 -9.713 1.00 94.81 124 LEU A CA 1
ATOM 1007 C C . LEU A 1 124 ? 1.228 -2.033 -10.984 1.00 94.81 124 LEU A C 1
ATOM 1009 O O . LEU A 1 124 ? 1.626 -2.492 -12.051 1.00 94.81 124 LEU A O 1
ATOM 1013 N N . GLY A 1 125 ? 0.688 -0.817 -10.899 1.00 95.56 125 GLY A N 1
ATOM 1014 C CA . GLY A 1 125 ? 0.520 0.043 -12.068 1.00 95.56 125 GLY A CA 1
ATOM 1015 C C . GLY A 1 125 ? 1.857 0.455 -12.680 1.00 95.56 125 GLY A C 1
ATOM 1016 O O . GLY A 1 125 ? 2.042 0.304 -13.888 1.00 95.56 125 GLY A O 1
ATOM 1017 N N . MET A 1 126 ? 2.786 0.944 -11.859 1.00 95.00 126 MET A N 1
ATOM 1018 C CA . MET A 1 126 ? 4.095 1.384 -12.333 1.00 95.00 126 MET A CA 1
ATOM 1019 C C . MET A 1 126 ? 4.966 0.213 -12.766 1.00 95.00 126 MET A C 1
ATOM 1021 O O . MET A 1 126 ? 5.605 0.327 -13.804 1.00 95.00 126 MET A O 1
ATOM 1025 N N . GLU A 1 127 ? 4.875 -0.940 -12.107 1.00 92.12 127 GLU A N 1
ATOM 1026 C CA . GLU A 1 127 ? 5.553 -2.165 -12.549 1.00 92.12 127 GLU A CA 1
ATOM 1027 C C . GLU A 1 127 ? 5.107 -2.606 -13.955 1.00 92.12 127 GLU A C 1
ATOM 1029 O O . GLU A 1 127 ? 5.936 -2.926 -14.810 1.00 92.12 127 GLU A O 1
ATOM 1034 N N . LEU A 1 128 ? 3.803 -2.537 -14.258 1.00 93.50 128 LEU A N 1
ATOM 1035 C CA . LEU A 1 128 ? 3.285 -2.814 -15.606 1.00 93.50 128 LEU A CA 1
ATOM 1036 C C . LEU A 1 128 ? 3.790 -1.795 -16.644 1.00 93.50 128 LEU A C 1
ATOM 1038 O O . LEU A 1 128 ? 4.125 -2.167 -17.773 1.00 93.50 128 LEU A O 1
ATOM 1042 N N . ILE A 1 129 ? 3.834 -0.507 -16.283 1.00 94.19 129 ILE A N 1
ATOM 1043 C CA . ILE A 1 129 ? 4.293 0.582 -17.162 1.00 94.19 129 ILE A CA 1
ATOM 1044 C C . ILE A 1 129 ? 5.796 0.455 -17.434 1.00 94.19 129 ILE A C 1
ATOM 1046 O O . ILE A 1 129 ? 6.220 0.482 -18.592 1.00 94.19 129 ILE A O 1
ATOM 1050 N N . SER A 1 130 ? 6.592 0.288 -16.381 1.00 90.75 130 SER A N 1
ATOM 1051 C CA . SER A 1 130 ? 8.038 0.087 -16.429 1.00 90.75 130 SER A CA 1
ATOM 1052 C C . SER A 1 130 ? 8.382 -1.179 -17.204 1.00 90.75 130 SER A C 1
ATOM 1054 O O . SER A 1 130 ? 9.231 -1.138 -18.093 1.00 90.75 130 SER A O 1
ATOM 1056 N N . GLY A 1 131 ? 7.672 -2.281 -16.955 1.00 90.44 131 GLY A N 1
ATOM 1057 C CA . GLY A 1 131 ? 7.841 -3.532 -17.685 1.00 90.44 131 GLY A CA 1
ATOM 1058 C C . GLY A 1 131 ? 7.572 -3.392 -19.183 1.00 90.44 131 GLY A C 1
ATOM 1059 O O . GLY A 1 131 ? 8.405 -3.779 -20.007 1.00 90.44 131 GLY A O 1
ATOM 1060 N N . TYR A 1 132 ? 6.457 -2.753 -19.553 1.00 91.06 132 TYR A N 1
ATOM 1061 C CA . TYR A 1 132 ? 6.141 -2.470 -20.955 1.00 91.06 132 TYR A CA 1
ATOM 1062 C C . TYR A 1 132 ? 7.212 -1.596 -21.621 1.00 91.06 132 TYR A C 1
ATOM 1064 O O . TYR A 1 132 ? 7.623 -1.866 -22.752 1.00 91.06 132 TYR A O 1
ATOM 1072 N N . TYR A 1 133 ? 7.695 -0.573 -20.912 1.00 91.50 133 TYR A N 1
ATOM 1073 C CA . TYR A 1 133 ? 8.750 0.308 -21.400 1.00 91.50 133 TYR A CA 1
ATOM 1074 C C . TYR A 1 133 ? 10.057 -0.456 -21.664 1.00 91.50 133 TYR A C 1
ATOM 1076 O O . TYR A 1 133 ? 10.594 -0.371 -22.774 1.00 91.50 133 TYR A O 1
ATOM 1084 N N . ILE A 1 134 ? 10.523 -1.246 -20.688 1.00 89.62 134 ILE A N 1
ATOM 1085 C CA . ILE A 1 134 ? 11.750 -2.056 -20.775 1.00 89.62 134 ILE A CA 1
ATOM 1086 C C . ILE A 1 134 ? 11.645 -3.078 -21.909 1.00 89.62 134 ILE A C 1
ATOM 1088 O O . ILE A 1 134 ? 12.580 -3.227 -22.693 1.00 89.62 134 ILE A O 1
ATOM 1092 N N . SER A 1 135 ? 10.497 -3.741 -22.060 1.00 87.19 135 SER A N 1
ATOM 1093 C CA . SER A 1 135 ? 10.301 -4.729 -23.125 1.00 87.19 135 SER A CA 1
ATOM 1094 C C . SER A 1 135 ? 10.408 -4.133 -24.535 1.00 87.19 135 SER A C 1
ATOM 1096 O O . SER A 1 135 ? 10.709 -4.879 -25.466 1.00 87.19 135 SER A O 1
ATOM 1098 N N . GLY A 1 136 ? 10.122 -2.838 -24.717 1.00 87.25 136 GLY A N 1
ATOM 1099 C CA . GLY A 1 136 ? 10.186 -2.161 -26.018 1.00 87.25 136 GLY A CA 1
ATOM 1100 C C . GLY A 1 136 ? 11.495 -1.412 -26.287 1.00 87.25 136 GLY A C 1
ATOM 1101 O O . GLY A 1 136 ? 11.898 -1.304 -27.442 1.00 87.25 136 GLY A O 1
ATOM 1102 N N . HIS A 1 137 ? 12.152 -0.898 -25.244 1.00 87.19 137 HIS A N 1
ATOM 1103 C CA . HIS A 1 137 ? 13.309 0.004 -25.365 1.00 87.19 137 HIS A CA 1
ATOM 1104 C C . HIS A 1 137 ? 14.598 -0.557 -24.749 1.00 87.19 137 HIS A C 1
ATOM 1106 O O . HIS A 1 137 ? 15.644 0.083 -24.837 1.00 87.19 137 HIS A O 1
ATOM 1112 N N . GLY A 1 138 ? 14.539 -1.734 -24.121 1.00 84.25 138 GLY A N 1
ATOM 1113 C CA . GLY A 1 138 ? 15.652 -2.289 -23.362 1.00 84.25 138 GLY A CA 1
ATOM 1114 C C . GLY A 1 138 ? 15.968 -1.475 -22.104 1.00 84.25 138 GLY A C 1
ATOM 1115 O O . GLY A 1 138 ? 15.155 -0.690 -21.612 1.00 84.25 138 GLY A O 1
ATOM 1116 N N . LEU A 1 139 ? 17.172 -1.677 -21.570 1.00 85.31 139 LEU A N 1
ATOM 1117 C CA . LEU A 1 139 ? 17.620 -1.089 -20.301 1.00 85.31 139 LEU A CA 1
ATOM 1118 C C . LEU A 1 139 ? 18.552 0.125 -20.477 1.00 85.31 139 LEU A C 1
ATOM 1120 O O . LEU A 1 139 ? 19.069 0.663 -19.498 1.00 85.31 139 LEU A O 1
ATOM 1124 N N . ASP A 1 140 ? 18.768 0.576 -21.714 1.00 85.69 140 ASP A N 1
ATOM 1125 C CA . ASP A 1 140 ? 19.817 1.552 -22.031 1.00 85.69 140 ASP A CA 1
ATOM 1126 C C . ASP A 1 140 ? 19.453 2.986 -21.611 1.00 85.69 140 ASP A C 1
ATOM 1128 O O . ASP A 1 140 ? 20.324 3.788 -21.262 1.00 85.69 140 ASP A O 1
ATOM 1132 N N . ASN A 1 141 ? 18.159 3.324 -21.575 1.00 87.75 141 ASN A N 1
ATOM 1133 C CA . ASN A 1 141 ? 17.693 4.660 -21.199 1.00 87.75 141 ASN A CA 1
ATOM 1134 C C . ASN A 1 141 ? 17.574 4.825 -19.671 1.00 87.75 141 ASN A C 1
ATOM 1136 O O . ASN A 1 141 ? 16.477 4.884 -19.105 1.00 87.75 141 ASN A O 1
ATOM 1140 N N . ARG A 1 142 ? 18.731 4.925 -19.006 1.00 86.38 142 ARG A N 1
ATOM 1141 C CA . ARG A 1 142 ? 18.836 5.071 -17.543 1.00 86.38 142 ARG A CA 1
ATOM 1142 C C . ARG A 1 142 ? 18.048 6.260 -16.964 1.00 86.38 142 ARG A C 1
ATOM 1144 O O . ARG A 1 142 ? 17.395 6.052 -15.944 1.00 86.38 142 ARG A O 1
ATOM 1151 N N . PRO A 1 143 ? 18.043 7.471 -17.566 1.00 89.31 143 PRO A N 1
ATOM 1152 C CA . PRO A 1 143 ? 17.267 8.593 -17.031 1.00 89.31 143 PRO A CA 1
ATOM 1153 C C . PRO A 1 143 ? 15.761 8.321 -16.962 1.00 89.31 143 PRO A C 1
ATOM 1155 O O . PRO A 1 143 ? 15.124 8.637 -15.959 1.00 89.31 143 PRO A O 1
ATOM 1158 N N . THR A 1 144 ? 15.184 7.710 -18.001 1.00 89.94 144 THR A N 1
ATOM 1159 C CA . THR A 1 144 ? 13.751 7.384 -18.010 1.00 89.94 144 THR A CA 1
ATOM 1160 C C . THR A 1 144 ? 13.416 6.296 -16.996 1.00 89.94 144 THR A C 1
ATOM 1162 O O . THR A 1 144 ? 12.423 6.425 -16.287 1.00 89.94 144 THR A O 1
ATOM 1165 N N . LEU A 1 145 ? 14.257 5.267 -16.869 1.00 88.19 145 LEU A N 1
ATOM 1166 C CA . LEU A 1 145 ? 14.062 4.212 -15.870 1.00 88.19 145 LEU A CA 1
ATOM 1167 C C . LEU A 1 145 ? 14.139 4.757 -14.438 1.00 88.19 145 LEU A C 1
ATOM 1169 O O . LEU A 1 145 ? 13.300 4.411 -13.613 1.00 88.19 145 LEU A O 1
ATOM 1173 N N . ALA A 1 146 ? 15.081 5.664 -14.159 1.00 89.50 146 ALA A N 1
ATOM 1174 C CA . ALA A 1 146 ? 15.182 6.325 -12.858 1.00 89.50 146 ALA A CA 1
ATOM 1175 C C . ALA A 1 146 ? 13.941 7.178 -12.540 1.00 89.50 146 ALA A C 1
ATOM 1177 O O . ALA A 1 146 ? 13.472 7.184 -11.404 1.00 89.50 146 ALA A O 1
ATOM 1178 N N . LEU A 1 147 ? 13.377 7.868 -13.539 1.00 91.94 147 LEU A N 1
ATOM 1179 C CA . LEU A 1 147 ? 12.139 8.631 -13.372 1.00 91.94 147 LEU A CA 1
ATOM 1180 C C . LEU A 1 147 ? 10.941 7.719 -13.077 1.00 91.94 147 LEU A C 1
ATOM 1182 O O . LEU A 1 147 ? 10.170 8.017 -12.168 1.00 91.94 147 LEU A O 1
ATOM 1186 N N . LEU A 1 148 ? 10.781 6.625 -13.829 1.00 92.88 148 LEU A N 1
ATOM 1187 C CA . LEU A 1 148 ? 9.693 5.667 -13.616 1.00 92.88 148 LEU A CA 1
ATOM 1188 C C . LEU A 1 148 ? 9.773 5.046 -12.215 1.00 92.88 148 LEU A C 1
ATOM 1190 O O . LEU A 1 148 ? 8.784 5.082 -11.488 1.00 92.88 148 LEU A O 1
ATOM 1194 N N . ASN A 1 149 ? 10.963 4.605 -11.803 1.00 90.94 149 ASN A N 1
ATOM 1195 C CA . ASN A 1 149 ? 11.209 4.081 -10.459 1.00 90.94 149 ASN A CA 1
ATOM 1196 C C . ASN A 1 149 ? 10.931 5.133 -9.369 1.00 90.94 149 ASN A C 1
ATOM 1198 O O . ASN A 1 149 ? 10.297 4.847 -8.362 1.00 90.94 149 ASN A O 1
ATOM 1202 N N . GLY A 1 150 ? 11.338 6.388 -9.581 1.00 91.94 150 GLY A N 1
ATOM 1203 C CA . GLY A 1 150 ? 11.047 7.470 -8.638 1.00 91.94 150 GLY A CA 1
ATOM 1204 C C . GLY A 1 150 ? 9.547 7.749 -8.479 1.00 91.94 150 GLY A C 1
ATOM 1205 O O . GLY A 1 150 ? 9.087 8.045 -7.374 1.00 91.94 150 GLY A O 1
ATOM 1206 N N . ILE A 1 151 ? 8.766 7.646 -9.561 1.00 95.06 151 ILE A N 1
ATOM 1207 C CA . ILE A 1 151 ? 7.300 7.785 -9.521 1.00 95.06 151 ILE A CA 1
ATOM 1208 C C . ILE A 1 151 ? 6.669 6.614 -8.764 1.00 95.06 151 ILE A C 1
ATOM 1210 O O . ILE A 1 151 ? 5.776 6.843 -7.948 1.00 95.06 151 ILE A O 1
ATOM 1214 N N . GLU A 1 152 ? 7.135 5.394 -9.023 1.00 95.06 152 GLU A N 1
ATOM 1215 C CA . GLU A 1 152 ? 6.719 4.166 -8.342 1.00 95.06 152 GLU A CA 1
ATOM 1216 C C . GLU A 1 152 ? 6.917 4.268 -6.829 1.00 95.06 152 GLU A C 1
ATOM 1218 O O . GLU A 1 152 ? 5.932 4.307 -6.087 1.00 95.06 152 GLU A O 1
ATOM 1223 N N . GLU A 1 153 ? 8.159 4.468 -6.384 1.00 9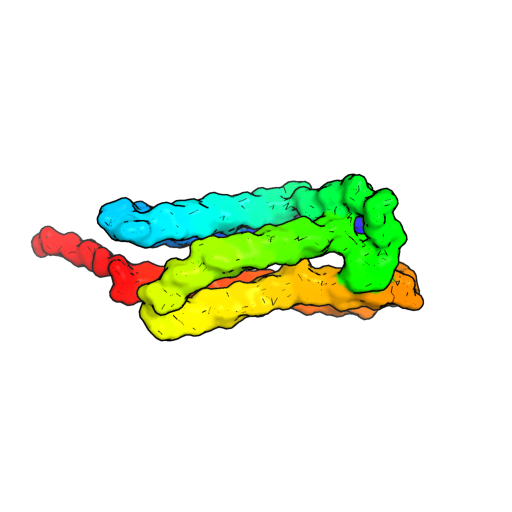3.38 153 GLU A N 1
ATOM 1224 C CA . GLU A 1 153 ? 8.509 4.591 -4.965 1.00 93.38 153 GLU A CA 1
ATOM 1225 C C . GLU A 1 153 ? 7.715 5.722 -4.289 1.00 93.38 153 GLU A C 1
ATOM 1227 O O . GLU A 1 153 ? 7.175 5.572 -3.188 1.00 93.38 153 GLU A O 1
ATOM 1232 N N . THR A 1 154 ? 7.585 6.873 -4.960 1.00 94.69 154 THR A N 1
ATOM 1233 C CA . THR A 1 154 ? 6.824 8.013 -4.427 1.00 94.69 154 THR A CA 1
ATOM 1234 C C . THR A 1 154 ? 5.342 7.683 -4.275 1.00 94.69 154 THR A C 1
ATOM 1236 O O . THR A 1 154 ? 4.736 8.044 -3.261 1.00 94.69 154 THR A O 1
ATOM 1239 N N . ALA A 1 155 ? 4.737 7.015 -5.259 1.00 97.19 155 ALA A N 1
ATOM 1240 C CA . ALA A 1 155 ? 3.335 6.620 -5.208 1.00 97.19 155 ALA A CA 1
ATOM 1241 C C . ALA A 1 155 ? 3.082 5.622 -4.072 1.00 97.19 155 ALA A C 1
ATOM 1243 O O . ALA A 1 155 ? 2.125 5.792 -3.311 1.00 97.19 155 ALA A O 1
ATOM 1244 N N . GLU A 1 156 ? 3.958 4.640 -3.885 1.00 96.38 156 GLU A N 1
ATOM 1245 C CA . GLU A 1 156 ? 3.842 3.675 -2.793 1.00 96.38 156 GLU A CA 1
ATOM 1246 C C . GLU A 1 156 ? 3.933 4.342 -1.421 1.00 96.38 156 GLU A C 1
ATOM 1248 O O . GLU A 1 156 ? 3.011 4.222 -0.601 1.00 96.38 156 GLU A O 1
ATOM 1253 N N . MET A 1 157 ? 4.993 5.123 -1.192 1.00 96.50 157 MET A N 1
ATOM 1254 C CA . MET A 1 157 ? 5.202 5.845 0.064 1.00 96.50 157 MET A CA 1
ATOM 1255 C C . MET A 1 157 ? 4.051 6.810 0.365 1.00 96.50 157 MET A C 1
ATOM 1257 O O . MET A 1 157 ? 3.595 6.915 1.513 1.00 96.50 157 MET A O 1
ATOM 1261 N N . LEU A 1 158 ? 3.538 7.504 -0.656 1.00 97.94 158 LEU A N 1
ATOM 1262 C CA . LEU A 1 158 ? 2.387 8.392 -0.528 1.00 97.94 158 LEU A CA 1
ATOM 1263 C C . LEU A 1 158 ? 1.118 7.610 -0.175 1.00 97.94 158 LEU A C 1
ATOM 1265 O O . LEU A 1 158 ? 0.384 8.014 0.730 1.00 97.94 158 LEU A O 1
ATOM 1269 N N . GLY A 1 159 ? 0.862 6.489 -0.848 1.00 98.44 159 GLY A N 1
ATOM 1270 C CA . GLY A 1 159 ? -0.276 5.614 -0.580 1.00 98.44 159 GLY A CA 1
ATOM 1271 C C . GLY A 1 159 ? -0.287 5.119 0.866 1.00 98.44 159 GLY A C 1
ATOM 1272 O O . GLY A 1 159 ? -1.291 5.272 1.571 1.00 98.44 159 GLY A O 1
ATOM 1273 N N . ILE A 1 160 ? 0.853 4.631 1.358 1.00 98.31 160 ILE A N 1
ATOM 1274 C CA . ILE A 1 160 ? 1.001 4.163 2.742 1.00 98.31 160 ILE A CA 1
ATOM 1275 C C . ILE A 1 160 ? 0.850 5.326 3.732 1.00 98.31 160 ILE A C 1
ATOM 1277 O O . ILE A 1 160 ? 0.118 5.213 4.716 1.00 98.31 160 ILE A O 1
ATOM 1281 N N . SER A 1 161 ? 1.447 6.488 3.457 1.00 98.31 161 SER A N 1
ATOM 1282 C CA . SER A 1 161 ? 1.317 7.682 4.308 1.00 98.31 161 SER A CA 1
ATOM 1283 C C . SER A 1 161 ? -0.134 8.169 4.416 1.00 98.31 161 SER A C 1
ATOM 1285 O O . SER A 1 161 ? -0.622 8.508 5.502 1.00 98.31 161 SER A O 1
ATOM 1287 N N . LEU A 1 162 ? -0.874 8.161 3.302 1.00 98.56 162 LEU A N 1
ATOM 1288 C CA . LEU A 1 162 ? -2.308 8.453 3.285 1.00 98.56 162 LEU A CA 1
ATOM 1289 C C . LEU A 1 162 ? -3.094 7.430 4.110 1.00 98.56 162 LEU A C 1
ATOM 1291 O O . LEU A 1 162 ? -4.047 7.813 4.802 1.00 98.56 162 LEU A O 1
ATOM 1295 N N . PHE A 1 163 ? -2.688 6.159 4.075 1.00 98.62 163 PHE A N 1
ATOM 1296 C CA . PHE A 1 163 ? -3.304 5.100 4.863 1.00 98.62 163 PHE A CA 1
ATOM 1297 C C . PHE A 1 163 ? -3.036 5.261 6.363 1.00 98.62 163 PHE A C 1
ATOM 1299 O O . PHE A 1 163 ? -3.991 5.243 7.139 1.00 98.62 163 PHE A O 1
ATOM 1306 N N . ILE A 1 164 ? -1.798 5.552 6.782 1.00 98.50 164 ILE A N 1
ATOM 1307 C CA . ILE A 1 164 ? -1.455 5.900 8.175 1.00 98.50 164 ILE A CA 1
ATOM 1308 C C . ILE A 1 164 ? -2.359 7.028 8.667 1.00 98.50 164 ILE A C 1
ATOM 1310 O O . ILE A 1 164 ? -3.008 6.914 9.711 1.00 98.50 164 ILE A O 1
ATOM 1314 N N . ARG A 1 165 ? -2.471 8.107 7.886 1.00 98.38 165 ARG A N 1
ATOM 1315 C CA . ARG A 1 165 ? -3.342 9.237 8.225 1.00 98.38 165 ARG A CA 1
ATOM 1316 C C . ARG A 1 165 ? -4.801 8.797 8.368 1.00 98.38 165 ARG A C 1
ATOM 1318 O O . ARG A 1 165 ? -5.504 9.264 9.265 1.00 98.38 165 ARG A O 1
ATOM 1325 N N . ALA A 1 166 ? -5.273 7.903 7.501 1.00 98.06 166 ALA A N 1
ATOM 1326 C CA . ALA A 1 166 ? -6.617 7.344 7.575 1.00 98.06 166 ALA A CA 1
ATOM 1327 C C . ALA A 1 166 ? -6.841 6.516 8.850 1.00 98.06 166 ALA A C 1
ATOM 1329 O O . ALA A 1 166 ? -7.876 6.692 9.498 1.00 98.06 166 ALA A O 1
ATOM 1330 N N . LEU A 1 167 ? -5.873 5.680 9.236 1.00 97.81 167 LEU A N 1
ATOM 1331 C CA . LEU A 1 167 ? -5.897 4.875 10.460 1.00 97.81 167 LEU A CA 1
ATOM 1332 C C . LEU A 1 167 ? -5.901 5.754 11.713 1.00 97.81 167 LEU A C 1
ATOM 1334 O O . LEU A 1 167 ? -6.732 5.553 12.595 1.00 97.81 167 LEU A O 1
ATOM 1338 N N . LEU A 1 168 ? -5.050 6.781 11.772 1.00 97.50 168 LEU A N 1
ATOM 1339 C CA . LEU A 1 168 ? -5.014 7.734 12.888 1.00 97.50 168 LEU A CA 1
ATOM 1340 C C . LEU A 1 168 ? -6.340 8.488 13.042 1.00 97.50 168 LEU A C 1
ATOM 1342 O O . LEU A 1 168 ? -6.857 8.637 14.150 1.00 97.50 168 LEU A O 1
ATOM 1346 N N . MET A 1 169 ? -6.936 8.931 11.932 1.00 96.25 169 MET A N 1
ATOM 1347 C CA . MET A 1 169 ? -8.251 9.572 11.971 1.00 96.25 169 MET A CA 1
ATOM 1348 C C . MET A 1 169 ? -9.365 8.601 12.380 1.00 96.25 169 MET A C 1
ATOM 1350 O O . MET A 1 169 ? -10.319 9.033 13.023 1.00 96.25 169 MET A O 1
ATOM 1354 N N . TYR A 1 170 ? -9.262 7.321 12.012 1.00 95.19 170 TYR A N 1
ATOM 1355 C CA . TYR A 1 170 ? -10.193 6.288 12.465 1.00 95.19 170 TYR A CA 1
ATOM 1356 C C . TYR A 1 170 ? -10.073 6.063 13.976 1.00 95.19 170 TYR A C 1
ATOM 1358 O O . TYR A 1 170 ? -11.078 6.147 14.675 1.00 95.19 170 TYR A O 1
ATOM 1366 N N . LEU A 1 171 ? -8.851 5.869 14.490 1.00 94.00 171 LEU A N 1
ATOM 1367 C CA . LEU A 1 171 ? -8.567 5.730 15.923 1.00 94.00 171 LEU A CA 1
ATOM 1368 C C . LEU A 1 171 ? -9.164 6.902 16.718 1.00 94.00 171 LEU A C 1
ATOM 1370 O O . LEU A 1 171 ? -9.919 6.676 17.657 1.00 94.00 171 LEU A O 1
ATOM 1374 N N . LYS A 1 172 ? -8.903 8.146 16.291 1.00 93.69 172 LYS A N 1
ATOM 1375 C CA . LYS A 1 172 ? -9.421 9.357 16.952 1.00 93.69 172 LYS A CA 1
ATOM 1376 C C . LYS A 1 172 ? -10.952 9.432 16.973 1.00 93.69 172 LYS A C 1
ATOM 1378 O O . LYS A 1 172 ? -11.516 9.965 17.921 1.00 93.69 172 LYS A O 1
ATOM 1383 N N . ALA A 1 173 ? -11.616 8.978 15.913 1.00 90.12 173 ALA A N 1
ATOM 1384 C CA . ALA A 1 173 ? -13.068 9.082 15.788 1.00 90.12 173 ALA A CA 1
ATOM 1385 C C . ALA A 1 173 ? -13.815 7.953 16.515 1.00 90.12 173 ALA A C 1
ATOM 1387 O O . ALA A 1 173 ? -14.920 8.169 16.998 1.00 90.12 173 ALA A O 1
ATOM 1388 N N . GLU A 1 174 ? -13.231 6.755 16.571 1.00 85.94 174 GLU A N 1
ATOM 1389 C CA . GLU A 1 174 ? -13.952 5.519 16.909 1.00 85.94 174 GLU A CA 1
ATOM 1390 C C . GLU A 1 174 ? -13.466 4.842 18.194 1.00 85.94 174 GLU A C 1
ATOM 1392 O O . GLU A 1 174 ? -14.059 3.842 18.619 1.00 85.94 174 GLU A O 1
ATOM 1397 N N . ILE A 1 175 ? -12.376 5.335 18.785 1.00 80.88 175 ILE A N 1
ATOM 1398 C CA . ILE A 1 175 ? -11.820 4.836 20.041 1.00 80.88 175 ILE A CA 1
ATOM 1399 C C . ILE A 1 175 ? -11.712 6.023 21.002 1.00 80.88 175 ILE A C 1
ATOM 1401 O O . ILE A 1 175 ? -10.827 6.866 20.840 1.00 80.88 175 ILE A O 1
ATOM 1405 N N . PRO A 1 176 ? -12.602 6.114 22.004 1.00 68.75 176 PRO A N 1
ATOM 1406 C CA . PRO A 1 176 ? -12.476 7.122 23.038 1.00 68.75 176 PRO A CA 1
ATOM 1407 C C . PRO A 1 176 ? -11.173 6.884 23.802 1.00 68.75 176 PRO A C 1
ATOM 1409 O O . PRO A 1 176 ? -10.977 5.819 24.392 1.00 68.75 176 PRO A O 1
ATOM 1412 N N . VAL A 1 177 ? -10.285 7.881 23.805 1.00 62.94 177 VAL A N 1
ATOM 1413 C CA . VAL A 1 177 ? -9.187 7.938 24.773 1.00 62.94 177 VAL A CA 1
ATOM 1414 C C . VAL A 1 177 ? -9.866 8.003 26.136 1.00 62.94 177 VAL A C 1
ATOM 1416 O O . VAL A 1 177 ? -10.580 8.966 26.409 1.00 62.94 177 VAL A O 1
ATOM 1419 N N . HIS A 1 178 ? -9.734 6.956 26.952 1.00 53.22 178 HIS A N 1
ATOM 1420 C CA . HIS A 1 178 ? -10.178 7.014 28.340 1.00 53.22 178 HIS A CA 1
ATOM 1421 C C . HIS A 1 178 ? -9.458 8.199 28.991 1.00 53.22 178 HIS A C 1
ATOM 1423 O O . HIS A 1 178 ? -8.272 8.112 29.296 1.00 53.22 178 HIS A O 1
ATOM 1429 N N . SER A 1 179 ? -10.161 9.316 29.184 1.00 45.38 179 SER A N 1
ATOM 1430 C CA . SER A 1 179 ? -9.767 10.294 30.185 1.00 45.38 179 SER A CA 1
ATOM 1431 C C . SER A 1 179 ? -9.839 9.553 31.512 1.00 45.38 179 SER A C 1
ATOM 1433 O O . SER A 1 179 ? -10.932 9.164 31.938 1.00 45.38 179 SER A O 1
ATOM 1435 N N . SER A 1 180 ? -8.688 9.291 32.121 1.00 43.56 180 SER A N 1
ATOM 1436 C CA . SER A 1 180 ? -8.611 8.870 33.512 1.00 43.56 180 SER A CA 1
ATOM 1437 C C . SER A 1 180 ? -9.447 9.845 34.337 1.00 43.56 180 SER A C 1
ATOM 1439 O O . SER A 1 180 ? -9.082 11.010 34.481 1.00 43.56 180 SER A O 1
ATOM 1441 N N . ARG A 1 181 ? -10.604 9.387 34.820 1.00 43.09 181 ARG A N 1
ATOM 1442 C CA . ARG A 1 181 ? -11.276 10.031 35.942 1.00 43.09 181 ARG A CA 1
ATOM 1443 C C . ARG A 1 181 ? -10.390 9.763 37.155 1.00 43.09 181 ARG A C 1
ATOM 1445 O O . ARG A 1 181 ? -10.404 8.648 37.671 1.00 43.09 181 ARG A O 1
ATOM 1452 N N . SER A 1 182 ? -9.559 10.740 37.500 1.00 51.28 182 SER A N 1
ATOM 1453 C CA . SER A 1 182 ? -9.066 10.946 38.862 1.00 51.28 182 SER A CA 1
ATOM 1454 C C . SER A 1 182 ? -9.987 11.943 39.541 1.00 51.28 182 SER A C 1
ATOM 1456 O O . SER A 1 182 ? -10.203 13.002 38.904 1.00 51.28 182 SER A O 1
#

Foldseek 3Di:
DPDPDDDPDPLLVLLLVLLLLLLVLLVVVLVLCVVPPCSVVSNVSSVVSNVVSVCSNVVVQQVVQVVCCVVVVCAALCVRVSLVVVVVVVVVVCVVCVVVLVPDDPLLSVLLVVLVVLQCCLPRVLSSVLSNCCNVPNDPPPVVNVVSNVSSSVSNSSSSVSSSVSSVVCCVVPPDPPPPPD

Radius of gyration: 18.36 Å; chains: 1; bounding box: 45×30×65 Å

Organism: NCBI:txid268141

Secondary structure (DSSP, 8-state):
---TTS---HHHHHHHHHHHHHHHHHHHHHHHTTTSTTHHHHHHHHHHHHHHHHHHHHTHHHHHHHHHHHHHTT-GGGSSTHHHHHHHHHHHHHHHHHHHHHHS-HHHHHHHHHHHHHHHIIIIIIHHHHHHHHHHHTT--HHHHHHHHHHHHHHHHHHHHHHHHHHHHHHHHHS-------

Sequence (182 aa):
MLDINREKNIPTAFSTLILLICAVLLRQIYLAKRSTRFSGYWRGLSIIFFGMGLDECLIIHEHISVFLDPLTHNRGAFYYSWVVLGLLFVLVFVASYAHFIVRLSTKTRRRFLIAGAVYLFGVLGMELISGYYISGHGLDNRPTLALLNGIEETAEMLGISLFIRALLMYLKAEIPVHSSRS

pLDDT: mean 88.41, std 13.88, range [37.91, 98.62]